Protein AF-A0A538IHU1-F1 (afdb_monomer_lite)

Secondary structure (DSSP, 8-state):
--GGGSHHHHHHHHT---TT---HHHHHHHHHHTTSS-HHHHHHHSSSHHHHHHHHHHTT--

Structure (mmCIF, N/CA/C/O backbone):
data_AF-A0A538IHU1-F1
#
_entry.id   AF-A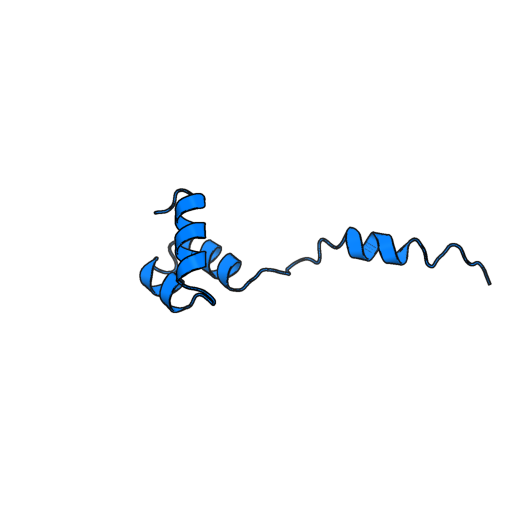0A538IHU1-F1
#
loop_
_atom_site.group_PDB
_atom_site.id
_atom_site.type_symbol
_atom_site.label_atom_id
_atom_site.label_alt_id
_atom_site.label_comp_id
_atom_site.label_asym_id
_atom_site.label_entity_id
_atom_site.label_seq_id
_atom_site.pdbx_PDB_ins_code
_atom_site.Cartn_x
_atom_site.Cartn_y
_atom_site.Cartn_z
_atom_site.occupancy
_atom_site.B_iso_or_equiv
_atom_site.auth_seq_id
_atom_site.auth_comp_id
_atom_site.auth_asym_id
_atom_site.auth_atom_id
_atom_site.pdbx_PDB_model_num
ATOM 1 N N . MET A 1 1 ? 35.843 -0.668 -33.115 1.00 45.34 1 MET A N 1
ATOM 2 C CA . MET A 1 1 ? 35.015 -0.656 -31.891 1.00 45.34 1 MET A CA 1
ATOM 3 C C . MET A 1 1 ? 34.320 0.689 -31.860 1.00 45.34 1 MET A C 1
ATOM 5 O O . MET A 1 1 ? 35.018 1.691 -31.853 1.00 45.34 1 MET A O 1
ATOM 9 N N . ASN A 1 2 ? 32.997 0.710 -32.005 1.00 48.41 2 ASN A N 1
ATOM 10 C CA . ASN A 1 2 ? 32.210 1.935 -32.142 1.00 48.41 2 ASN A CA 1
ATOM 11 C C . ASN A 1 2 ? 31.767 2.388 -30.730 1.00 48.41 2 ASN A C 1
ATOM 13 O O . ASN A 1 2 ? 31.067 1.610 -30.082 1.00 48.41 2 ASN A O 1
ATOM 17 N N . PRO A 1 3 ? 32.206 3.551 -30.212 1.00 56.59 3 PRO A N 1
ATOM 18 C CA . PRO A 1 3 ? 31.937 3.983 -28.833 1.00 56.59 3 PRO A CA 1
ATOM 19 C C . PRO A 1 3 ? 30.517 4.542 -28.593 1.00 56.59 3 PRO A C 1
ATOM 21 O O . PRO A 1 3 ? 30.172 4.827 -27.455 1.00 56.59 3 PRO A O 1
ATOM 24 N N . ASP A 1 4 ? 29.667 4.639 -29.620 1.00 54.25 4 ASP A N 1
ATOM 25 C CA . ASP A 1 4 ? 28.333 5.271 -29.540 1.00 54.25 4 ASP A CA 1
ATOM 26 C C . ASP A 1 4 ? 27.188 4.359 -29.048 1.00 54.25 4 ASP A C 1
ATOM 28 O O . ASP A 1 4 ? 26.012 4.728 -29.095 1.00 54.25 4 ASP A O 1
ATOM 32 N N . LEU A 1 5 ? 27.501 3.151 -28.573 1.00 53.50 5 LEU A N 1
ATOM 33 C CA . LEU A 1 5 ? 26.500 2.203 -28.059 1.00 53.50 5 LEU A CA 1
ATOM 34 C C . LEU A 1 5 ? 26.368 2.216 -26.530 1.00 53.50 5 LEU A C 1
ATOM 36 O O . LEU A 1 5 ? 25.422 1.639 -26.002 1.00 53.50 5 LEU A O 1
ATOM 40 N N . THR A 1 6 ? 27.271 2.880 -25.804 1.00 55.31 6 THR A N 1
ATOM 41 C CA . THR A 1 6 ? 27.237 2.911 -24.331 1.00 55.31 6 THR A CA 1
ATOM 42 C C . THR A 1 6 ? 26.297 3.979 -23.771 1.00 55.31 6 THR A C 1
ATOM 44 O O . THR A 1 6 ? 25.717 3.772 -22.713 1.00 55.31 6 THR A O 1
ATOM 47 N N . SER A 1 7 ? 26.048 5.068 -24.502 1.00 54.94 7 SER A N 1
ATOM 48 C CA . SER A 1 7 ? 25.153 6.165 -24.087 1.00 54.94 7 SER A CA 1
ATOM 49 C C . SER A 1 7 ? 23.659 5.895 -24.328 1.00 54.94 7 SER A C 1
ATOM 51 O O . SER A 1 7 ? 22.804 6.666 -23.892 1.00 54.94 7 SER A O 1
ATOM 53 N N . GLN A 1 8 ? 23.317 4.807 -25.025 1.00 53.75 8 GLN A N 1
ATOM 54 C CA . GLN A 1 8 ? 21.927 4.363 -25.199 1.00 53.75 8 GLN A CA 1
ATOM 55 C C . GLN A 1 8 ? 21.479 3.417 -24.078 1.00 53.75 8 GLN A C 1
ATOM 57 O O . GLN A 1 8 ? 20.292 3.342 -23.789 1.00 53.75 8 GLN A O 1
ATOM 62 N N . ILE A 1 9 ? 22.419 2.743 -23.407 1.00 56.66 9 ILE A N 1
ATOM 63 C CA . ILE A 1 9 ? 22.117 1.841 -22.287 1.00 56.66 9 ILE A CA 1
ATOM 64 C C . ILE A 1 9 ? 21.694 2.640 -21.048 1.00 56.66 9 ILE A C 1
ATOM 66 O O . ILE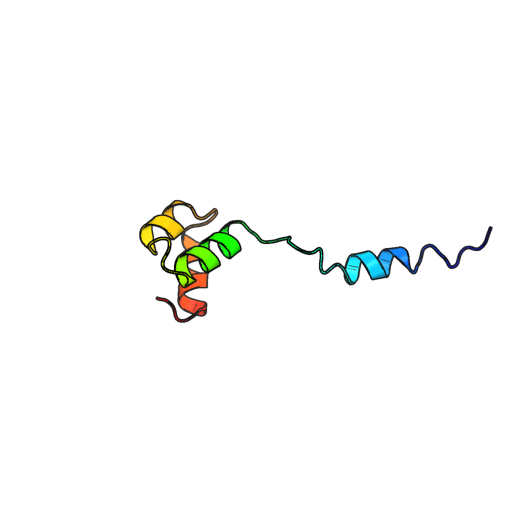 A 1 9 ? 20.736 2.264 -20.382 1.00 56.66 9 ILE A O 1
ATOM 70 N N . GLU A 1 10 ? 22.352 3.768 -20.767 1.00 55.69 10 GLU A N 1
ATOM 71 C CA . GLU A 1 10 ? 22.017 4.621 -19.616 1.00 55.69 10 GLU A CA 1
ATOM 72 C C . GLU A 1 10 ? 20.598 5.201 -19.717 1.00 55.69 10 GLU A C 1
ATOM 74 O O . GLU A 1 10 ? 19.864 5.207 -18.732 1.00 55.69 10 GLU A O 1
ATOM 79 N N . ARG A 1 11 ? 20.162 5.583 -20.926 1.00 51.03 11 ARG A N 1
ATOM 80 C CA . ARG A 1 11 ? 18.798 6.084 -21.156 1.00 51.03 11 ARG A CA 1
ATOM 81 C C . ARG A 1 11 ? 17.718 5.018 -20.999 1.00 51.03 11 ARG A C 1
ATOM 83 O O . ARG A 1 11 ? 16.657 5.334 -20.490 1.00 51.03 11 ARG A O 1
ATOM 90 N N . VAL A 1 12 ? 17.990 3.763 -21.359 1.00 52.62 12 VAL A N 1
ATOM 91 C CA . VAL A 1 12 ? 17.044 2.647 -21.147 1.00 52.62 12 VAL A CA 1
ATOM 92 C C . VAL A 1 12 ? 16.873 2.317 -19.655 1.00 52.62 12 VAL A C 1
ATOM 94 O O . VAL A 1 12 ? 15.840 1.791 -19.259 1.00 52.62 12 VAL A O 1
ATOM 97 N N . ILE A 1 13 ? 17.862 2.638 -18.812 1.00 56.12 13 ILE A N 1
ATOM 98 C CA . ILE A 1 13 ? 17.768 2.483 -17.351 1.00 56.12 13 ILE A CA 1
ATOM 99 C C . ILE A 1 13 ? 16.939 3.621 -16.733 1.00 56.12 13 ILE A C 1
ATOM 101 O O . ILE A 1 13 ? 16.173 3.374 -15.806 1.00 56.12 13 ILE A O 1
ATOM 105 N N . GLU A 1 14 ? 17.04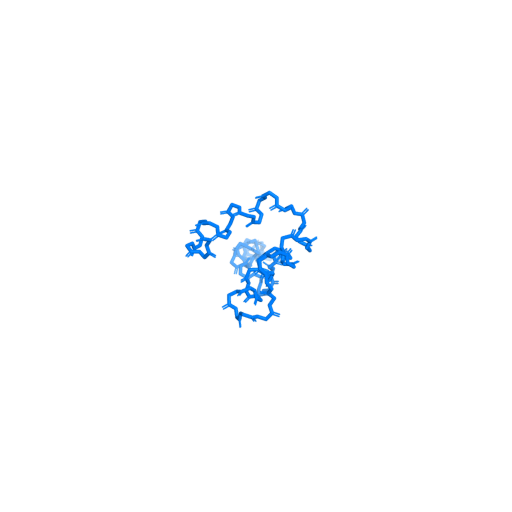9 4.843 -17.262 1.00 50.47 14 GLU A N 1
ATOM 106 C CA . GLU A 1 14 ? 16.204 5.987 -16.876 1.00 50.47 14 GLU A CA 1
ATOM 107 C C . GLU A 1 14 ? 14.754 5.847 -17.374 1.00 50.47 14 GLU A C 1
ATOM 109 O O . GLU A 1 14 ? 13.815 6.174 -16.653 1.00 50.47 14 GLU A O 1
ATOM 114 N N . GLU A 1 15 ? 14.570 5.300 -18.578 1.00 47.50 15 GLU A N 1
ATOM 115 C CA . GLU A 1 15 ? 13.275 4.898 -19.148 1.00 47.50 15 GLU A CA 1
ATOM 116 C C . GLU A 1 15 ? 12.790 3.536 -18.614 1.00 47.50 15 GLU A C 1
ATOM 118 O O . GLU A 1 15 ? 11.823 2.979 -19.125 1.00 47.50 15 GLU A O 1
ATOM 123 N N . GLY A 1 16 ? 13.448 2.985 -17.591 1.00 45.94 16 GLY A N 1
ATOM 124 C CA . GLY A 1 16 ? 12.873 1.960 -16.736 1.00 45.94 16 GLY A CA 1
ATOM 125 C C . GLY A 1 16 ? 12.124 2.648 -15.590 1.00 45.94 16 GLY A C 1
ATOM 126 O O . GLY A 1 16 ? 12.655 2.803 -14.501 1.00 45.94 16 GLY A O 1
ATOM 127 N N . ASP A 1 17 ? 10.843 2.985 -15.670 1.00 50.41 17 ASP A N 1
ATOM 128 C CA . ASP A 1 17 ? 9.765 2.107 -16.141 1.00 50.41 17 ASP A CA 1
ATOM 129 C C . ASP A 1 17 ? 10.094 0.605 -16.007 1.00 50.41 17 ASP A C 1
ATOM 131 O O . ASP A 1 17 ? 9.771 -0.228 -16.853 1.00 50.41 17 ASP A O 1
ATOM 135 N N . TYR A 1 18 ? 10.806 0.240 -14.931 1.00 46.75 18 TYR A N 1
ATOM 136 C CA . TYR A 1 18 ? 11.048 -1.142 -14.551 1.00 46.75 18 TYR A CA 1
ATOM 137 C C . TYR A 1 18 ? 9.693 -1.697 -14.122 1.00 46.75 18 TYR A C 1
ATOM 139 O O . TYR A 1 18 ? 9.317 -1.583 -12.955 1.00 46.75 18 TYR A O 1
ATOM 147 N N . TYR A 1 19 ? 8.927 -2.200 -15.093 1.00 49.00 19 TYR A N 1
ATOM 148 C CA . TYR A 1 19 ? 7.672 -2.927 -14.936 1.00 49.00 19 TYR A CA 1
ATOM 149 C C . TYR A 1 19 ? 7.650 -3.682 -13.591 1.00 49.00 19 TYR A C 1
ATOM 151 O O . TYR A 1 19 ? 8.221 -4.764 -13.471 1.00 49.00 19 TYR A O 1
ATOM 159 N N . GLY A 1 20 ? 7.018 -3.108 -12.562 1.00 51.03 20 GLY A N 1
ATOM 160 C CA . GLY A 1 20 ? 6.766 -3.800 -11.293 1.00 51.03 20 GLY A CA 1
ATOM 161 C C . GLY A 1 20 ? 7.633 -3.453 -10.078 1.00 51.03 20 GLY A C 1
ATOM 162 O O . GLY A 1 20 ? 7.487 -4.132 -9.062 1.00 51.03 20 GLY A O 1
ATOM 163 N N . MET A 1 21 ? 8.474 -2.412 -10.096 1.00 52.28 21 MET A N 1
ATOM 164 C CA . MET A 1 21 ? 9.073 -1.894 -8.849 1.00 52.28 21 MET A CA 1
ATOM 165 C C . MET A 1 21 ? 8.018 -1.129 -8.037 1.00 52.28 21 MET A C 1
ATOM 167 O O . MET A 1 21 ? 7.896 0.090 -8.111 1.00 52.28 21 MET A O 1
ATOM 171 N N . GLN A 1 22 ? 7.228 -1.881 -7.278 1.00 61.78 22 GLN A N 1
ATOM 172 C CA . GLN A 1 22 ? 6.238 -1.367 -6.343 1.00 61.78 22 GLN A CA 1
ATOM 173 C C . GLN A 1 22 ? 6.750 -1.593 -4.919 1.00 61.78 22 GLN A C 1
ATOM 175 O O . GLN A 1 22 ? 7.157 -2.706 -4.575 1.00 61.78 22 GLN A O 1
ATOM 180 N N . THR A 1 23 ? 6.725 -0.565 -4.070 1.00 76.12 23 THR A N 1
ATOM 181 C CA . THR A 1 23 ? 7.008 -0.778 -2.644 1.00 76.12 23 THR A CA 1
ATOM 182 C C . THR A 1 23 ? 5.908 -1.638 -2.027 1.00 76.12 23 THR A C 1
ATOM 184 O O . THR A 1 23 ? 4.763 -1.644 -2.483 1.00 76.12 23 THR A O 1
ATOM 187 N N . PHE A 1 24 ? 6.224 -2.374 -0.965 1.00 81.44 24 PHE A N 1
ATOM 188 C CA . PHE A 1 24 ? 5.218 -3.182 -0.279 1.00 81.44 24 PHE A CA 1
ATOM 189 C C . PHE A 1 24 ? 3.992 -2.348 0.144 1.00 81.44 24 PHE A C 1
ATOM 191 O O . PHE A 1 24 ? 2.852 -2.770 -0.037 1.00 81.44 24 PHE A O 1
ATOM 198 N N . ASP A 1 25 ? 4.227 -1.110 0.576 1.00 82.12 25 ASP A N 1
ATOM 199 C CA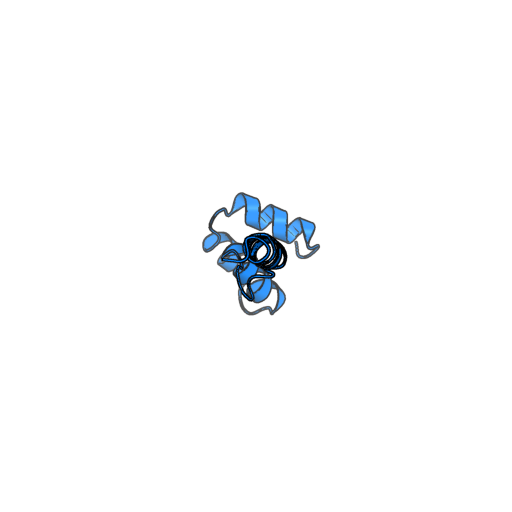 . ASP A 1 25 ? 3.185 -0.173 0.997 1.00 82.12 25 ASP A CA 1
ATOM 200 C C . ASP A 1 25 ? 2.292 0.286 -0.174 1.00 82.12 25 ASP A C 1
ATOM 202 O O . ASP A 1 25 ? 1.081 0.446 -0.016 1.00 82.12 25 ASP A O 1
ATOM 206 N N . GLN A 1 26 ? 2.847 0.431 -1.383 1.00 82.69 26 GLN A N 1
ATOM 207 C CA . GLN A 1 26 ? 2.053 0.680 -2.592 1.00 82.69 26 GLN A CA 1
ATOM 208 C C . GLN A 1 26 ? 1.177 -0.534 -2.952 1.00 82.69 26 GLN A C 1
ATOM 210 O O . GLN A 1 26 ? 0.037 -0.352 -3.386 1.00 82.69 26 GLN A O 1
ATOM 215 N N . HIS A 1 27 ? 1.657 -1.763 -2.717 1.00 87.81 27 HIS A N 1
ATOM 216 C CA . HIS A 1 27 ? 0.832 -2.964 -2.899 1.00 87.81 27 HIS A CA 1
ATOM 217 C C . HIS A 1 27 ? -0.314 -3.028 -1.894 1.00 87.81 27 HIS A C 1
ATOM 219 O O . HIS A 1 27 ? -1.460 -3.276 -2.267 1.00 87.81 27 HIS A O 1
ATOM 225 N N . LEU A 1 28 ? -0.012 -2.762 -0.622 1.00 89.25 28 LEU A N 1
ATOM 226 C CA . LEU A 1 28 ? -1.003 -2.701 0.450 1.00 89.25 28 LEU A CA 1
ATOM 227 C C . LEU A 1 28 ? -2.078 -1.653 0.163 1.00 89.25 28 LEU A C 1
ATOM 229 O O . LEU A 1 28 ? -3.261 -1.910 0.375 1.00 89.25 28 LEU A O 1
ATOM 233 N N . MET A 1 29 ? -1.689 -0.506 -0.395 1.00 86.19 29 MET A N 1
ATOM 234 C CA . MET A 1 29 ? -2.625 0.526 -0.834 1.00 86.19 29 MET 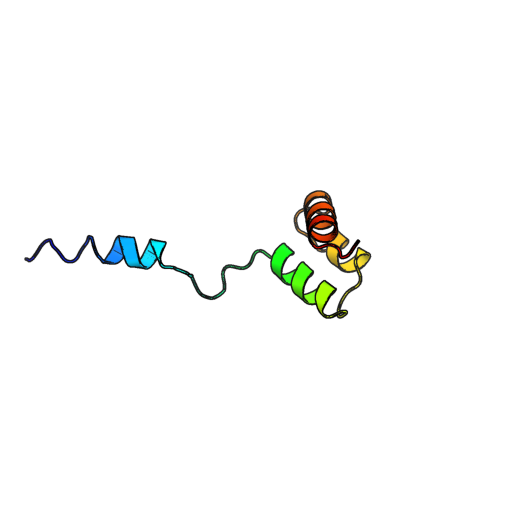A CA 1
ATOM 235 C C . MET A 1 29 ? -3.569 0.017 -1.932 1.00 86.19 29 MET A C 1
ATOM 237 O O . MET A 1 29 ? -4.763 0.310 -1.900 1.00 86.19 29 MET A O 1
ATOM 241 N N . ALA A 1 30 ? -3.065 -0.755 -2.898 1.00 88.75 30 ALA A N 1
ATOM 242 C CA . ALA A 1 30 ? -3.900 -1.357 -3.936 1.00 88.75 30 ALA A CA 1
ATOM 243 C C . ALA A 1 30 ? -4.892 -2.385 -3.357 1.00 88.75 30 ALA A C 1
ATOM 245 O O . ALA A 1 30 ? -6.068 -2.368 -3.722 1.00 88.75 30 ALA A O 1
ATOM 246 N N . LEU A 1 31 ? -4.448 -3.226 -2.416 1.00 90.75 31 LEU A N 1
ATOM 247 C CA . LEU A 1 31 ? -5.305 -4.202 -1.727 1.00 90.75 31 LEU A CA 1
ATOM 248 C C . LEU A 1 31 ? -6.396 -3.522 -0.890 1.00 90.75 31 LEU A C 1
ATOM 250 O O . LEU A 1 31 ? -7.556 -3.935 -0.939 1.00 90.75 31 LEU A O 1
ATOM 254 N N . PHE A 1 32 ? -6.043 -2.454 -0.172 1.00 89.88 32 PHE A N 1
ATOM 255 C CA . PHE A 1 32 ? -6.992 -1.653 0.598 1.00 89.88 32 PHE A CA 1
ATOM 256 C C . PHE A 1 32 ? -8.026 -0.978 -0.316 1.00 89.88 32 PHE A C 1
ATOM 258 O O . PHE A 1 32 ? -9.227 -1.087 -0.078 1.00 89.88 32 PHE A O 1
ATOM 265 N N . LYS A 1 33 ? -7.584 -0.368 -1.426 1.00 87.50 33 LYS A N 1
ATOM 266 C CA . LYS A 1 33 ? -8.472 0.216 -2.451 1.00 87.50 33 LYS A CA 1
ATOM 267 C C . LYS A 1 33 ? -9.426 -0.804 -3.072 1.00 87.50 33 LYS A C 1
ATOM 269 O O . LYS A 1 33 ? -10.550 -0.450 -3.416 1.00 87.50 33 LYS A O 1
ATOM 274 N N . ALA A 1 34 ? -8.986 -2.051 -3.222 1.00 91.94 34 ALA A N 1
ATOM 275 C CA . ALA A 1 34 ? -9.812 -3.147 -3.716 1.00 91.94 34 ALA A CA 1
ATOM 276 C C . ALA A 1 34 ? -10.780 -3.712 -2.654 1.00 91.94 34 ALA A C 1
ATOM 278 O O . ALA A 1 34 ? -11.569 -4.600 -2.974 1.00 91.94 34 ALA A O 1
ATOM 279 N N . GLY A 1 35 ? -10.725 -3.228 -1.406 1.00 90.94 35 GLY A N 1
ATOM 280 C CA . GLY A 1 35 ? -11.543 -3.721 -0.295 1.00 90.94 35 GLY A CA 1
ATOM 281 C C . GLY A 1 35 ? -11.168 -5.131 0.170 1.00 90.94 35 GLY A C 1
ATOM 282 O O . GLY A 1 35 ? -11.982 -5.797 0.803 1.00 90.94 35 GLY A O 1
ATOM 283 N N . LEU A 1 36 ? -9.963 -5.604 -0.170 1.00 94.69 36 LEU A N 1
ATOM 284 C CA . LEU A 1 36 ? -9.489 -6.951 0.171 1.00 94.69 36 LEU A CA 1
ATOM 285 C C . LEU A 1 36 ? -8.886 -7.034 1.578 1.00 94.69 36 LEU A C 1
ATOM 287 O O . LEU A 1 36 ? -8.773 -8.128 2.121 1.00 94.69 36 LEU A O 1
ATOM 291 N N . VAL A 1 37 ? -8.487 -5.892 2.142 1.00 91.81 37 VAL A N 1
ATOM 292 C CA . VAL A 1 37 ? -7.946 -5.748 3.500 1.00 91.81 37 VAL A CA 1
ATOM 293 C C . VAL A 1 37 ? -8.523 -4.493 4.144 1.00 91.81 37 VAL A C 1
ATOM 295 O O . VAL A 1 37 ? -8.852 -3.530 3.441 1.00 91.81 37 VAL A O 1
ATOM 298 N N . THR A 1 38 ? -8.634 -4.475 5.470 1.00 91.38 38 THR A N 1
ATOM 299 C CA . THR A 1 38 ? -9.021 -3.264 6.204 1.00 91.38 38 THR A CA 1
ATOM 300 C C . THR A 1 38 ? -7.845 -2.297 6.339 1.00 91.38 38 THR A C 1
ATOM 302 O O . THR A 1 38 ? -6.678 -2.655 6.166 1.00 91.38 38 THR A O 1
ATOM 305 N N . ILE A 1 39 ? -8.145 -1.043 6.686 1.00 87.94 39 ILE A N 1
ATOM 306 C CA . ILE A 1 39 ? -7.114 -0.045 6.984 1.00 87.94 39 ILE A CA 1
ATOM 307 C C . ILE A 1 39 ? -6.221 -0.478 8.156 1.00 87.94 39 ILE A C 1
ATOM 309 O O . ILE A 1 39 ? -5.019 -0.222 8.146 1.00 87.94 39 ILE A O 1
ATOM 313 N N . GLU A 1 40 ? -6.789 -1.165 9.145 1.00 90.56 40 GLU A N 1
ATOM 314 C CA . GLU A 1 40 ? -6.084 -1.663 10.328 1.00 90.56 40 GLU A CA 1
ATOM 315 C C . GLU A 1 40 ? -5.108 -2.782 9.949 1.00 90.56 40 GLU A C 1
ATOM 317 O O . GLU A 1 40 ? -3.939 -2.733 10.330 1.00 90.56 40 GLU A O 1
ATOM 322 N N . GLU A 1 41 ? -5.562 -3.738 9.133 1.00 90.94 41 GLU A N 1
ATOM 323 C CA . GLU A 1 41 ? -4.740 -4.838 8.617 1.00 90.94 41 GLU A CA 1
ATOM 324 C C . GLU A 1 41 ? -3.608 -4.321 7.726 1.00 90.94 41 GLU A C 1
ATOM 326 O O . GLU A 1 41 ? -2.454 -4.728 7.879 1.00 90.94 41 GLU A O 1
ATOM 331 N N . ALA A 1 42 ? -3.913 -3.376 6.833 1.00 89.31 42 ALA A N 1
ATOM 332 C CA . ALA A 1 42 ? -2.919 -2.801 5.939 1.00 89.31 42 ALA A CA 1
ATOM 333 C C . ALA A 1 42 ? -1.874 -1.962 6.693 1.00 89.31 42 ALA A C 1
ATOM 335 O O . ALA A 1 42 ? -0.682 -2.065 6.413 1.00 89.31 42 ALA A O 1
ATOM 336 N N . THR A 1 43 ? -2.298 -1.188 7.697 1.00 88.88 43 THR A N 1
ATOM 337 C CA . THR A 1 43 ? -1.395 -0.379 8.533 1.00 88.88 43 THR A CA 1
ATOM 338 C C . THR A 1 43 ? -0.515 -1.248 9.432 1.00 88.88 43 THR A C 1
ATOM 340 O O . THR A 1 43 ? 0.648 -0.911 9.645 1.00 88.88 43 THR A O 1
ATOM 343 N N . ALA A 1 44 ? -1.038 -2.369 9.940 1.00 90.69 44 ALA A N 1
ATOM 344 C CA . ALA A 1 44 ? -0.269 -3.323 10.739 1.00 90.69 44 ALA A CA 1
ATOM 345 C C . ALA A 1 44 ? 0.775 -4.086 9.909 1.00 90.69 44 ALA A C 1
ATOM 347 O O . ALA A 1 44 ? 1.826 -4.450 10.435 1.00 90.69 44 ALA A O 1
ATOM 348 N N . ALA A 1 45 ? 0.487 -4.329 8.628 1.00 88.50 45 ALA A N 1
ATOM 349 C CA . ALA A 1 45 ? 1.417 -4.971 7.708 1.00 88.50 45 ALA A CA 1
ATOM 350 C C . ALA A 1 45 ? 2.458 -3.994 7.135 1.00 88.50 45 ALA A C 1
ATOM 352 O O . ALA A 1 45 ? 3.557 -4.429 6.801 1.00 88.50 45 ALA A O 1
ATOM 353 N N . ALA A 1 46 ? 2.131 -2.704 7.008 1.00 88.94 46 ALA A N 1
ATOM 354 C CA . ALA A 1 46 ? 2.982 -1.708 6.362 1.00 88.94 46 ALA A CA 1
ATOM 355 C C . ALA A 1 46 ? 4.390 -1.621 6.965 1.00 88.94 46 ALA A C 1
ATOM 357 O O . ALA A 1 46 ? 4.594 -1.746 8.174 1.00 88.94 46 ALA A O 1
ATOM 358 N N . THR A 1 47 ? 5.363 -1.317 6.105 1.00 84.81 47 THR A N 1
ATOM 359 C CA . THR A 1 47 ? 6.774 -1.163 6.504 1.00 84.81 47 THR A CA 1
ATOM 360 C C . THR A 1 47 ? 6.939 -0.006 7.490 1.00 84.81 47 THR A C 1
ATOM 362 O O . THR A 1 47 ? 7.722 -0.081 8.436 1.00 84.81 47 THR A O 1
ATOM 365 N N . SER A 1 48 ? 6.163 1.058 7.276 1.00 87.56 48 SER A N 1
ATOM 366 C CA . SER A 1 48 ? 6.025 2.198 8.174 1.00 87.56 48 SER A CA 1
ATOM 367 C C . SER A 1 48 ? 4.535 2.503 8.367 1.00 87.56 48 SER A C 1
ATOM 369 O O . SER A 1 48 ? 3.908 3.104 7.491 1.00 87.56 48 SER A O 1
ATOM 371 N N . PRO A 1 49 ? 3.938 2.113 9.509 1.00 86.69 49 PRO A N 1
ATOM 372 C CA . PRO A 1 49 ? 2.526 2.376 9.799 1.00 86.69 49 PRO A CA 1
ATOM 373 C C . PRO A 1 49 ? 2.174 3.867 9.736 1.00 86.69 49 PRO A C 1
ATOM 375 O O . PRO A 1 49 ? 1.101 4.252 9.268 1.00 86.69 49 PRO A O 1
ATOM 378 N N . HIS A 1 50 ? 3.101 4.719 10.187 1.00 86.12 50 HIS A N 1
ATOM 379 C CA . HIS A 1 50 ? 2.930 6.165 10.147 1.00 86.12 50 HIS A CA 1
ATOM 380 C C . HIS A 1 50 ? 2.829 6.670 8.706 1.00 86.12 50 HIS A C 1
ATOM 382 O O . HIS A 1 50 ? 1.841 7.322 8.359 1.00 86.12 50 HIS A O 1
ATOM 388 N N . ASP A 1 51 ? 3.789 6.310 7.854 1.00 84.81 51 ASP A N 1
ATOM 389 C CA . ASP A 1 51 ? 3.822 6.784 6.468 1.00 84.81 51 ASP A CA 1
ATOM 390 C C . ASP A 1 51 ? 2.652 6.221 5.658 1.00 84.81 51 ASP A C 1
ATOM 392 O O . ASP A 1 51 ? 2.034 6.948 4.880 1.00 84.81 51 ASP A O 1
ATOM 396 N N . PHE A 1 52 ? 2.268 4.965 5.906 1.00 86.56 52 PHE A N 1
ATOM 397 C CA . PHE A 1 52 ? 1.094 4.364 5.279 1.00 86.56 52 PHE A CA 1
ATOM 398 C C . PHE A 1 52 ? -0.192 5.122 5.631 1.00 86.56 52 PHE A C 1
ATOM 400 O O . PHE A 1 52 ? -0.976 5.451 4.741 1.00 86.56 52 PHE A O 1
ATOM 407 N N . SER A 1 53 ? -0.383 5.491 6.904 1.00 85.50 53 SER A N 1
ATOM 408 C CA . SER A 1 53 ? -1.546 6.285 7.326 1.00 85.50 53 SER A CA 1
ATOM 409 C C . SER A 1 53 ? -1.601 7.664 6.650 1.00 85.50 53 SER A C 1
ATOM 411 O O . SER A 1 53 ? -2.680 8.139 6.283 1.00 85.50 53 SER A O 1
ATOM 413 N N . VAL A 1 54 ? -0.443 8.299 6.429 1.00 87.81 54 VAL A N 1
ATOM 414 C CA . VAL A 1 54 ? -0.341 9.563 5.683 1.00 87.81 54 VAL A CA 1
ATOM 415 C C . VAL A 1 54 ? -0.711 9.344 4.217 1.00 87.81 54 VAL A C 1
ATOM 417 O O . VAL A 1 54 ? -1.486 10.124 3.663 1.00 87.81 54 VAL A O 1
ATOM 420 N N . LEU A 1 55 ? -0.229 8.260 3.610 1.00 84.75 55 LEU A N 1
ATOM 421 C CA . LEU A 1 55 ? -0.484 7.903 2.212 1.00 84.75 55 LEU A CA 1
ATOM 422 C C . LEU A 1 55 ? -1.976 7.621 1.958 1.00 84.75 55 LEU A C 1
ATOM 424 O O .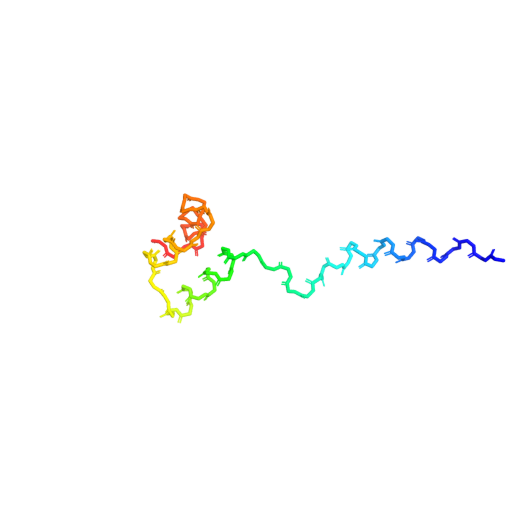 LEU A 1 55 ? -2.543 8.111 0.982 1.00 84.75 55 LEU A O 1
ATOM 428 N N . VAL A 1 56 ? -2.643 6.908 2.871 1.00 86.00 56 VAL A N 1
ATOM 429 C CA . VAL A 1 56 ? -4.100 6.660 2.843 1.00 86.00 56 VAL A CA 1
ATOM 430 C C . VAL A 1 56 ? -4.888 7.967 2.882 1.00 86.00 56 VAL A C 1
ATOM 432 O O . VAL A 1 56 ? -5.798 8.176 2.076 1.00 86.00 56 VAL A O 1
ATOM 435 N N . ARG A 1 57 ? -4.512 8.876 3.787 1.00 86.44 57 ARG A N 1
ATOM 436 C CA . ARG A 1 57 ? -5.161 10.186 3.918 1.00 86.44 57 ARG A CA 1
ATOM 437 C C . ARG A 1 57 ? -4.955 11.053 2.682 1.00 86.44 57 ARG A C 1
ATOM 439 O O . ARG A 1 57 ? -5.906 11.667 2.210 1.00 86.44 57 ARG A O 1
ATOM 446 N N . GLN A 1 58 ? -3.743 11.069 2.129 1.00 81.94 58 GLN A N 1
ATOM 447 C CA . GLN A 1 58 ? -3.441 11.781 0.883 1.00 81.94 58 GLN A CA 1
ATOM 448 C C . GLN A 1 58 ? -4.218 11.216 -0.313 1.00 81.94 58 GLN A C 1
ATOM 450 O O . GLN A 1 58 ? -4.587 11.969 -1.211 1.00 81.94 58 GLN A O 1
ATOM 455 N N . ALA A 1 59 ? -4.512 9.913 -0.311 1.00 81.12 59 ALA A N 1
ATOM 456 C CA . ALA A 1 59 ? -5.333 9.269 -1.330 1.00 81.12 59 ALA A CA 1
ATOM 457 C C . ALA A 1 59 ? -6.845 9.547 -1.182 1.00 81.12 59 ALA A C 1
ATOM 459 O O . ALA A 1 59 ? -7.613 9.104 -2.034 1.00 81.12 59 ALA A O 1
ATOM 460 N N . GLY A 1 60 ? -7.278 10.261 -0.133 1.00 81.12 60 GLY A N 1
ATOM 461 C CA . GLY A 1 60 ? -8.692 10.548 0.132 1.00 81.12 60 GLY A CA 1
ATOM 462 C C . GLY A 1 60 ? -9.493 9.329 0.598 1.00 81.12 60 GLY A C 1
ATOM 463 O O . GLY A 1 60 ? -10.705 9.293 0.417 1.00 81.12 60 GLY A O 1
ATOM 464 N N . LEU A 1 61 ? -8.812 8.322 1.155 1.00 73.56 61 LEU A N 1
ATOM 465 C CA . LEU A 1 61 ? -9.400 7.045 1.577 1.00 73.56 61 LEU A CA 1
ATOM 466 C C . LEU A 1 61 ? -9.452 6.881 3.107 1.00 73.56 61 LEU A C 1
ATOM 468 O O . LEU A 1 61 ? -9.596 5.761 3.595 1.00 73.56 61 LEU A O 1
ATOM 472 N N . GLY A 1 62 ? -9.265 7.975 3.850 1.00 60.34 62 GLY A N 1
ATOM 473 C CA . GLY A 1 62 ? -9.271 8.009 5.315 1.00 60.34 62 GLY A CA 1
ATOM 474 C C . GLY A 1 62 ? -10.483 8.710 5.901 1.00 60.34 62 GLY A C 1
ATOM 475 O O . GLY A 1 62 ? -11.156 9.455 5.156 1.00 60.34 62 GLY A O 1
#

Sequence (62 aa):
MNPDLTSQIERVIEEGDYYGMQTFDQHLMALFKAGLVTIEEATAAATSPHDFSVLVRQAGLG

Foldseek 3Di:
DDPPPPVVVVVVVVVPPVPDPDDPLNVLVVCVVVVNDPLVRSLVPDPHSVVSVVVCVVVVND

pLDDT: mean 74.09, std 17.05, range [45.34, 94.69]

Radius of gyration: 18.15 Å; chains: 1; bounding box: 47×19×43 Å